Protein AF-A0A7S1H978-F1 (afdb_monomer_lite)

Structure (mmCIF, N/CA/C/O backbone):
data_AF-A0A7S1H978-F1
#
_entry.id   AF-A0A7S1H978-F1
#
loop_
_atom_site.group_PDB
_atom_site.id
_atom_site.type_symbol
_atom_site.label_atom_id
_atom_site.label_alt_id
_atom_site.label_comp_id
_atom_site.l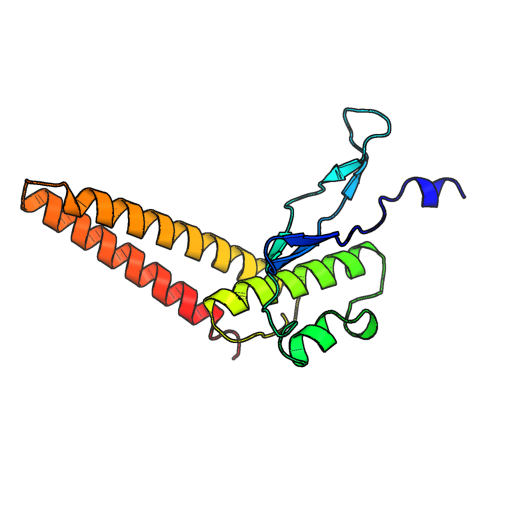abel_asym_id
_atom_site.label_entity_id
_atom_site.label_seq_id
_atom_site.pdbx_PDB_ins_code
_atom_site.Cartn_x
_atom_site.Cartn_y
_atom_site.Cartn_z
_atom_site.occupancy
_atom_site.B_iso_or_equiv
_atom_site.auth_seq_id
_atom_site.auth_comp_id
_atom_site.auth_asym_id
_atom_site.auth_atom_id
_atom_site.pdbx_PDB_model_num
ATOM 1 N N . GLU A 1 1 ? 31.132 -15.292 -18.234 1.00 46.25 1 GLU A N 1
ATOM 2 C CA . GLU A 1 1 ? 29.954 -16.069 -17.778 1.00 46.25 1 GLU A CA 1
ATOM 3 C C . GLU A 1 1 ? 29.685 -15.998 -16.267 1.00 46.25 1 GLU A C 1
ATOM 5 O O . GLU A 1 1 ? 28.532 -15.862 -15.883 1.00 46.25 1 GLU A O 1
ATOM 10 N N . LEU A 1 2 ? 30.707 -16.006 -15.396 1.00 44.97 2 LEU A N 1
ATOM 11 C CA . LEU A 1 2 ? 30.536 -15.955 -13.927 1.00 44.97 2 LEU A CA 1
ATOM 12 C C . LEU A 1 2 ? 29.792 -14.716 -13.383 1.00 44.97 2 LEU A C 1
ATOM 14 O O . LEU A 1 2 ? 29.067 -14.836 -12.400 1.00 44.97 2 LEU A O 1
ATOM 18 N N . LEU A 1 3 ? 29.911 -13.550 -14.031 1.00 42.00 3 LEU A N 1
ATOM 19 C CA . LEU A 1 3 ? 29.257 -12.314 -13.574 1.00 42.00 3 LEU A CA 1
ATOM 20 C C . LEU A 1 3 ? 27.720 -12.387 -13.623 1.00 42.00 3 LEU A C 1
ATOM 22 O O . LEU A 1 3 ? 27.065 -11.810 -12.765 1.00 42.00 3 LEU A O 1
ATOM 26 N N . HIS A 1 4 ? 27.133 -13.137 -14.564 1.00 41.12 4 HIS A N 1
ATOM 27 C CA . HIS A 1 4 ? 25.672 -13.232 -14.706 1.00 41.12 4 HIS A CA 1
ATOM 28 C C . HIS A 1 4 ? 25.047 -14.199 -13.688 1.00 41.12 4 HIS A C 1
ATOM 30 O O . HIS A 1 4 ? 23.909 -14.007 -13.271 1.00 41.12 4 HIS A O 1
ATOM 36 N N . ARG A 1 5 ? 25.80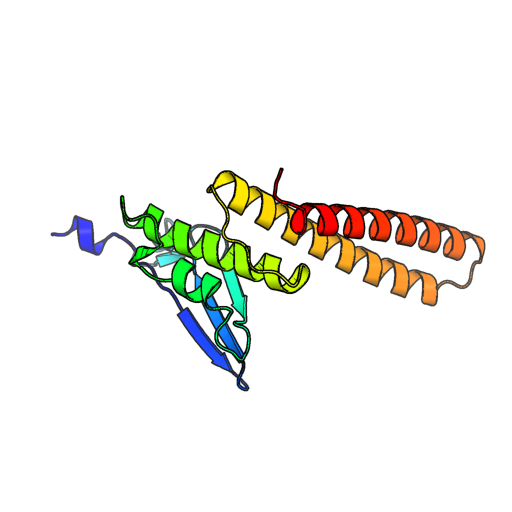3 -15.204 -13.220 1.00 50.06 5 ARG A N 1
ATOM 37 C CA . ARG A 1 5 ? 25.354 -16.165 -12.194 1.00 50.06 5 ARG A CA 1
ATOM 38 C C . ARG A 1 5 ? 25.296 -15.548 -10.786 1.00 50.06 5 ARG A C 1
ATOM 40 O O . ARG A 1 5 ? 24.681 -16.121 -9.892 1.00 50.06 5 ARG A O 1
ATOM 47 N N . ALA A 1 6 ? 25.943 -14.396 -10.597 1.00 54.19 6 ALA A N 1
ATOM 48 C CA . ALA A 1 6 ? 26.005 -13.670 -9.332 1.00 54.19 6 ALA A CA 1
ATOM 49 C C . ALA A 1 6 ? 24.879 -12.637 -9.153 1.00 54.19 6 ALA A C 1
ATOM 51 O O . ALA A 1 6 ? 24.692 -12.163 -8.033 1.00 54.19 6 ALA A O 1
ATOM 52 N N . VAL A 1 7 ? 24.133 -12.298 -10.215 1.00 57.28 7 VAL A N 1
ATOM 53 C CA . VAL A 1 7 ? 23.037 -11.321 -10.152 1.00 57.28 7 VAL A CA 1
ATOM 54 C C . VAL A 1 7 ? 21.756 -12.027 -9.696 1.00 57.28 7 VAL A C 1
ATOM 56 O O . VAL A 1 7 ? 21.281 -12.942 -10.380 1.00 57.28 7 VAL A O 1
ATOM 59 N N . PRO A 1 8 ? 21.180 -11.647 -8.542 1.00 63.19 8 PRO A N 1
ATOM 60 C CA . PRO A 1 8 ? 19.894 -12.171 -8.106 1.00 63.19 8 PRO A CA 1
ATOM 61 C C . PRO A 1 8 ? 18.831 -11.902 -9.167 1.00 63.19 8 PRO A C 1
ATOM 63 O O . PRO A 1 8 ? 18.694 -10.785 -9.665 1.00 63.19 8 PRO A O 1
ATOM 66 N N . HIS A 1 9 ? 18.116 -12.949 -9.561 1.00 64.69 9 HIS A N 1
ATOM 67 C CA . HIS A 1 9 ? 17.098 -12.833 -10.596 1.00 64.69 9 HIS A CA 1
ATOM 68 C C . HIS A 1 9 ? 15.865 -12.141 -9.998 1.00 64.69 9 HIS A C 1
ATOM 70 O O . HIS A 1 9 ? 15.542 -12.408 -8.839 1.00 64.69 9 HIS A O 1
ATOM 76 N N . PRO A 1 10 ? 15.154 -11.285 -10.753 1.00 65.44 10 PRO A N 1
ATOM 77 C CA . PRO A 1 10 ? 13.869 -10.767 -10.324 1.00 65.44 10 PRO A CA 1
ATOM 78 C C . PRO A 1 10 ? 12.940 -11.923 -10.002 1.00 65.44 10 PRO A C 1
ATOM 80 O O . PRO A 1 10 ? 12.719 -12.788 -10.851 1.00 65.44 10 PRO A O 1
ATOM 83 N N . VAL A 1 11 ? 12.366 -11.918 -8.806 1.00 71.38 11 VAL A N 1
ATOM 84 C CA . VAL A 1 11 ? 11.301 -12.851 -8.459 1.00 71.38 11 VAL A CA 1
ATOM 85 C C . VAL A 1 11 ? 10.031 -12.039 -8.277 1.00 71.38 11 VAL A C 1
ATOM 87 O O . VAL A 1 11 ? 9.892 -11.282 -7.319 1.00 71.38 11 VAL A O 1
ATOM 90 N N . LEU A 1 12 ? 9.113 -12.198 -9.228 1.00 77.94 12 LEU A N 1
ATOM 91 C CA . LEU A 1 12 ? 7.703 -11.911 -9.010 1.00 77.94 12 LEU A CA 1
ATOM 92 C C . LEU A 1 12 ? 7.067 -13.189 -8.484 1.00 77.94 12 LEU A C 1
ATOM 94 O O . LEU A 1 12 ? 7.046 -14.207 -9.177 1.00 77.94 12 LEU A O 1
ATOM 98 N N . LEU A 1 13 ? 6.565 -13.136 -7.258 1.00 83.56 13 LEU A N 1
ATOM 99 C CA . LEU A 1 13 ? 5.836 -14.242 -6.662 1.00 83.56 13 LEU A CA 1
ATOM 100 C C . LEU A 1 13 ? 4.341 -13.961 -6.775 1.00 83.56 13 LEU A C 1
ATOM 102 O O . LEU A 1 13 ? 3.867 -12.937 -6.292 1.00 83.56 13 LEU A O 1
ATOM 106 N N . ALA A 1 14 ? 3.606 -14.882 -7.391 1.00 84.81 14 ALA A N 1
ATOM 107 C CA . ALA A 1 14 ? 2.153 -14.886 -7.374 1.00 84.81 14 ALA A CA 1
ATOM 108 C C . ALA A 1 14 ? 1.669 -15.991 -6.434 1.00 84.81 14 ALA A C 1
ATOM 110 O O . ALA A 1 14 ? 2.039 -17.153 -6.604 1.00 84.81 14 ALA A O 1
ATOM 111 N N . THR A 1 15 ? 0.849 -15.639 -5.450 1.00 86.12 15 THR A N 1
ATOM 112 C CA . THR A 1 15 ? 0.245 -16.594 -4.515 1.00 86.12 15 THR A CA 1
ATOM 113 C C . THR A 1 15 ? -1.268 -16.553 -4.634 1.00 86.12 15 THR A C 1
ATOM 115 O O . THR A 1 15 ? -1.853 -15.481 -4.732 1.00 86.12 15 THR A O 1
ATOM 118 N N . ALA A 1 16 ? -1.911 -17.719 -4.630 1.00 86.25 16 ALA A N 1
ATOM 119 C CA . ALA A 1 16 ? -3.364 -17.837 -4.621 1.00 86.25 16 ALA A CA 1
ATOM 120 C C . ALA A 1 16 ? -3.790 -18.607 -3.368 1.00 86.25 16 ALA A C 1
ATOM 122 O O . ALA A 1 16 ? -3.468 -19.786 -3.230 1.00 86.25 16 ALA A O 1
ATOM 123 N N . VAL A 1 17 ? -4.484 -17.931 -2.453 1.00 85.38 17 VAL A N 1
ATOM 124 C CA . VAL A 1 17 ? -5.000 -18.507 -1.200 1.00 85.38 17 VAL A CA 1
ATOM 125 C C . VAL A 1 17 ? -6.449 -18.068 -1.049 1.00 85.38 17 VAL A C 1
ATOM 127 O O . VAL A 1 17 ? -6.738 -16.887 -1.205 1.00 85.38 17 VAL A O 1
ATOM 130 N N . ASP A 1 18 ? -7.364 -19.007 -0.801 1.00 84.69 18 ASP A N 1
ATOM 131 C CA . ASP A 1 18 ? -8.796 -18.728 -0.605 1.00 84.69 18 ASP A CA 1
ATOM 132 C C . ASP A 1 18 ? -9.399 -17.808 -1.687 1.00 84.69 18 ASP A C 1
ATOM 134 O O . ASP A 1 18 ? -10.100 -16.843 -1.397 1.00 84.69 18 ASP A O 1
ATOM 138 N N . GLN A 1 19 ? -9.084 -18.092 -2.959 1.00 81.25 19 GLN A N 1
ATOM 139 C CA . GLN A 1 19 ? -9.496 -17.311 -4.144 1.00 81.25 19 GLN A CA 1
ATOM 140 C C . GLN A 1 19 ? -8.941 -15.875 -4.206 1.00 81.25 19 GLN A C 1
ATOM 142 O O . GLN A 1 19 ? -9.273 -15.119 -5.116 1.00 81.25 19 GLN A O 1
ATOM 147 N N . THR A 1 20 ? -8.044 -15.510 -3.291 1.00 83.56 20 THR A N 1
ATOM 148 C CA . THR A 1 20 ? -7.319 -14.242 -3.310 1.00 83.56 20 THR A CA 1
ATOM 149 C C . THR A 1 20 ? -5.966 -14.448 -3.975 1.00 83.56 20 THR A C 1
ATOM 151 O O . THR A 1 20 ? -5.112 -15.175 -3.467 1.00 83.56 20 THR A O 1
ATOM 154 N N . LEU A 1 21 ? -5.765 -13.798 -5.118 1.00 88.12 21 LEU A N 1
ATOM 155 C CA . LEU A 1 21 ? -4.470 -13.733 -5.786 1.00 88.12 21 LEU A CA 1
ATOM 156 C C . LEU A 1 21 ? -3.677 -12.560 -5.205 1.00 88.12 21 LEU A C 1
ATOM 158 O O . LEU A 1 21 ? -4.209 -11.463 -5.105 1.00 88.12 21 LEU A O 1
ATOM 162 N N . SER A 1 22 ? -2.416 -12.756 -4.842 1.00 88.25 22 SER A N 1
ATOM 163 C CA . SER A 1 22 ? -1.513 -11.689 -4.399 1.00 88.25 22 SER A CA 1
ATOM 164 C C . SER A 1 22 ? -0.229 -11.717 -5.209 1.00 88.25 22 SER A C 1
ATOM 166 O O . SER A 1 22 ? 0.251 -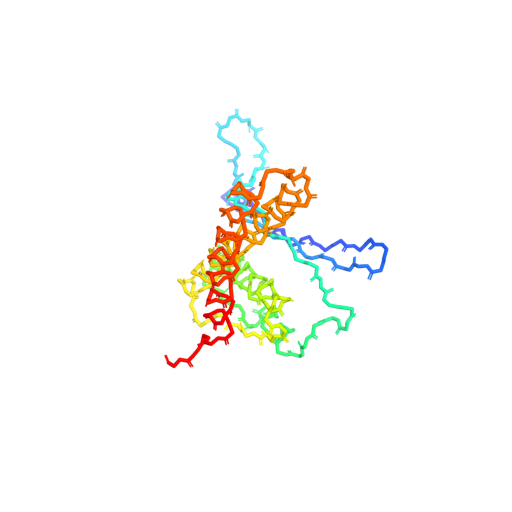12.786 -5.587 1.00 88.25 22 SER A O 1
ATOM 168 N N . LEU A 1 23 ? 0.324 -10.537 -5.477 1.00 89.50 23 LEU A N 1
ATOM 169 C CA . LEU A 1 23 ? 1.632 -10.380 -6.100 1.00 89.50 23 LEU A CA 1
ATOM 170 C C . LEU A 1 23 ? 2.612 -9.804 -5.094 1.00 89.50 23 LEU A C 1
ATOM 172 O O . LEU A 1 23 ? 2.318 -8.801 -4.443 1.00 89.50 23 LEU A O 1
ATOM 176 N N . SER A 1 24 ? 3.791 -10.408 -5.017 1.00 86.88 24 SER A N 1
ATOM 177 C CA . SER A 1 24 ? 4.897 -9.915 -4.212 1.00 86.88 24 SER A CA 1
ATOM 178 C C . SER A 1 24 ? 6.145 -9.709 -5.061 1.00 86.88 24 SER A C 1
ATOM 180 O O . SER A 1 24 ? 6.458 -10.509 -5.946 1.00 86.88 24 SER A O 1
ATOM 182 N N . VAL A 1 25 ? 6.861 -8.625 -4.778 1.00 87.62 25 VAL A N 1
ATOM 183 C CA . VAL A 1 25 ? 8.081 -8.223 -5.475 1.00 87.62 25 VAL A CA 1
ATOM 184 C C . VAL A 1 25 ? 9.052 -7.579 -4.491 1.00 87.62 25 VAL A C 1
ATOM 186 O O . VAL A 1 25 ? 8.654 -6.856 -3.575 1.00 87.62 25 VAL A O 1
ATOM 189 N N . ALA A 1 26 ? 10.338 -7.831 -4.689 1.00 84.81 26 ALA A N 1
ATOM 190 C CA . ALA A 1 26 ? 11.408 -7.158 -3.974 1.00 84.81 26 ALA A CA 1
ATOM 191 C C . ALA A 1 26 ? 12.673 -7.155 -4.829 1.00 84.81 26 ALA A C 1
ATOM 193 O O . ALA A 1 26 ? 12.863 -8.034 -5.676 1.00 84.81 26 ALA A O 1
ATOM 194 N N . HIS A 1 27 ? 13.568 -6.208 -4.556 1.00 83.88 27 HIS A N 1
ATOM 195 C CA . HIS A 1 27 ? 14.955 -6.368 -4.970 1.00 83.88 27 HIS A CA 1
ATOM 196 C C . HIS A 1 27 ? 15.622 -7.433 -4.104 1.00 83.88 27 HIS A C 1
ATOM 198 O O . HIS A 1 27 ? 15.286 -7.616 -2.932 1.00 83.88 27 HIS A O 1
ATOM 204 N N . LEU A 1 28 ? 16.566 -8.149 -4.701 1.00 81.31 28 LEU A N 1
ATOM 205 C CA . LEU A 1 28 ? 17.331 -9.201 -4.052 1.00 81.31 28 LEU A CA 1
ATOM 206 C C . LEU A 1 28 ? 18.821 -8.880 -4.172 1.00 81.31 28 LEU A C 1
ATOM 208 O O . LEU A 1 28 ? 19.280 -8.437 -5.224 1.00 81.31 28 LEU A O 1
ATOM 212 N N . ARG A 1 29 ? 19.587 -9.159 -3.117 1.00 78.38 29 ARG A N 1
ATOM 213 C CA . ARG A 1 29 ? 21.051 -9.021 -3.085 1.00 78.38 29 ARG A CA 1
ATOM 214 C C . ARG A 1 29 ? 21.703 -10.265 -2.494 1.00 78.38 29 ARG A C 1
ATOM 216 O O . ARG A 1 29 ? 21.081 -11.005 -1.736 1.00 78.38 29 ARG A O 1
ATOM 223 N N . LYS A 1 30 ? 22.979 -10.490 -2.799 1.00 80.94 30 LYS A N 1
ATOM 224 C CA . LYS A 1 30 ? 23.774 -11.491 -2.075 1.00 80.94 30 LYS A CA 1
ATOM 225 C C . LYS A 1 30 ? 23.948 -11.057 -0.618 1.00 80.94 30 LYS A C 1
ATOM 227 O O . LYS A 1 30 ? 24.169 -9.876 -0.342 1.00 80.94 30 LYS A O 1
ATOM 232 N N . SER A 1 31 ? 23.828 -12.006 0.305 1.00 78.31 31 SER A N 1
ATOM 233 C CA . SER A 1 31 ? 24.095 -11.759 1.721 1.00 78.31 31 SER A CA 1
ATOM 234 C C . SER A 1 31 ? 25.561 -11.369 1.912 1.00 78.31 31 SER A C 1
ATOM 236 O O . SER A 1 31 ? 26.455 -11.944 1.295 1.00 78.31 31 SER A O 1
ATOM 238 N N . GLN A 1 32 ? 25.802 -10.372 2.764 1.00 77.06 32 GLN A N 1
ATOM 239 C CA . GLN A 1 32 ? 27.155 -9.959 3.159 1.00 77.06 32 GLN A CA 1
ATOM 240 C C . GLN A 1 32 ? 27.687 -10.775 4.346 1.00 77.06 32 GLN A C 1
ATOM 242 O O . GLN A 1 32 ? 28.862 -10.668 4.679 1.00 77.06 32 GLN A O 1
ATOM 247 N N . ILE A 1 33 ? 26.815 -11.550 4.999 1.00 77.31 33 ILE A N 1
ATOM 248 C CA . ILE A 1 33 ? 27.106 -12.275 6.242 1.00 77.31 33 ILE A CA 1
ATOM 249 C C . ILE A 1 33 ? 27.196 -13.779 5.975 1.00 77.31 33 ILE A C 1
ATOM 251 O O . ILE A 1 33 ? 28.076 -14.452 6.499 1.00 77.31 33 ILE A O 1
ATOM 255 N N . GLU A 1 34 ? 26.307 -14.306 5.135 1.00 76.31 34 GLU A N 1
ATOM 256 C CA . GLU A 1 34 ? 26.186 -15.741 4.887 1.00 76.31 34 GLU A CA 1
ATOM 257 C C . GLU A 1 34 ? 26.510 -16.039 3.425 1.00 76.31 34 GLU A C 1
ATOM 259 O O . GLU A 1 34 ? 25.810 -15.592 2.514 1.00 76.31 34 GLU A O 1
ATOM 264 N N . ALA A 1 35 ? 27.593 -16.786 3.196 1.00 75.00 35 ALA A N 1
ATOM 265 C CA . ALA A 1 35 ? 28.007 -17.169 1.853 1.00 75.00 35 ALA A CA 1
ATOM 266 C C . ALA A 1 35 ? 26.863 -17.883 1.110 1.00 75.00 35 ALA A C 1
ATOM 268 O O . ALA A 1 35 ? 26.098 -18.650 1.692 1.00 75.00 35 ALA A O 1
ATOM 269 N N . ASP A 1 36 ? 26.739 -17.586 -0.183 1.00 74.69 36 ASP A N 1
ATOM 270 C CA . ASP A 1 36 ? 25.759 -18.156 -1.115 1.00 74.69 36 ASP A CA 1
ATOM 271 C C . ASP A 1 36 ? 24.274 -17.861 -0.865 1.00 74.69 36 ASP A C 1
ATOM 273 O O . ASP A 1 36 ? 23.444 -18.191 -1.717 1.00 74.69 36 ASP A O 1
ATOM 277 N N . GLN A 1 37 ? 23.923 -17.126 0.190 1.00 77.56 37 GLN A N 1
ATOM 278 C CA . GLN A 1 37 ? 22.538 -16.727 0.421 1.00 77.56 37 GLN A CA 1
ATOM 279 C C . GLN A 1 37 ? 22.133 -15.476 -0.362 1.00 77.56 37 GLN A C 1
ATOM 281 O O . GLN A 1 37 ? 22.926 -14.564 -0.609 1.00 77.56 37 GLN A O 1
ATOM 286 N N . THR A 1 38 ? 20.860 -15.438 -0.749 1.00 78.12 38 THR A N 1
ATOM 287 C CA . THR A 1 38 ? 20.219 -14.273 -1.362 1.00 78.12 38 THR A CA 1
ATOM 288 C C . THR A 1 38 ? 19.201 -13.725 -0.375 1.00 78.12 38 THR A C 1
ATOM 290 O O . THR A 1 38 ? 18.351 -14.465 0.108 1.00 78.12 38 THR A O 1
ATOM 293 N N . VAL A 1 39 ? 19.305 -12.438 -0.071 1.00 80.75 39 VAL A N 1
ATOM 294 C CA . VAL A 1 39 ? 18.453 -11.735 0.890 1.00 80.75 39 VAL A CA 1
ATOM 295 C C . VAL A 1 39 ? 17.691 -10.615 0.194 1.00 80.75 39 VAL A C 1
ATOM 297 O O . VAL A 1 39 ? 18.079 -10.170 -0.888 1.00 80.75 39 VAL A O 1
ATOM 300 N N . LEU A 1 40 ? 16.617 -10.143 0.827 1.00 81.06 40 LEU A N 1
ATOM 301 C CA . LEU A 1 40 ? 15.900 -8.954 0.373 1.00 81.06 40 LEU A CA 1
ATOM 302 C C . LEU A 1 40 ? 16.826 -7.729 0.409 1.00 81.06 40 LEU A C 1
ATOM 304 O O . LEU A 1 40 ? 17.592 -7.527 1.358 1.00 81.06 40 LEU A O 1
ATOM 308 N N . ASP A 1 41 ? 16.734 -6.906 -0.626 1.00 80.44 41 ASP A N 1
ATOM 309 C CA . ASP A 1 41 ? 17.390 -5.608 -0.724 1.00 80.44 41 ASP A CA 1
ATOM 310 C C . ASP A 1 41 ? 16.338 -4.499 -0.613 1.00 80.44 41 ASP A C 1
ATOM 312 O O . ASP A 1 41 ? 15.857 -3.949 -1.600 1.00 80.44 41 ASP A O 1
ATOM 316 N N . GLY A 1 42 ? 15.905 -4.239 0.621 1.00 78.31 42 GLY A N 1
ATOM 317 C CA . GLY A 1 42 ? 14.819 -3.308 0.922 1.00 78.31 42 GLY A CA 1
ATOM 318 C C . GLY A 1 42 ? 13.489 -4.001 1.247 1.00 78.31 42 GLY A C 1
ATOM 319 O O . GLY A 1 42 ? 13.468 -5.190 1.579 1.00 78.31 42 GLY A O 1
ATOM 320 N N . PRO A 1 43 ? 12.372 -3.249 1.238 1.00 76.50 43 PRO A N 1
ATOM 321 C CA . PRO A 1 43 ? 11.075 -3.768 1.655 1.00 76.50 43 PRO A CA 1
ATOM 322 C C . PRO A 1 43 ? 10.484 -4.741 0.626 1.00 76.50 43 PRO A C 1
ATOM 324 O O . PRO A 1 43 ? 10.549 -4.503 -0.580 1.00 76.50 43 PRO A O 1
ATOM 327 N N . LEU A 1 44 ? 9.840 -5.803 1.120 1.00 81.44 44 LEU A N 1
ATOM 328 C CA . LEU A 1 44 ? 8.959 -6.645 0.313 1.00 81.44 44 LEU A CA 1
ATOM 329 C C . LEU A 1 44 ? 7.655 -5.891 0.061 1.00 81.44 44 LEU A C 1
ATOM 331 O O . LEU A 1 44 ? 6.924 -5.583 1.004 1.00 81.44 44 LEU A O 1
ATOM 335 N N . LEU A 1 45 ? 7.345 -5.631 -1.204 1.00 85.12 45 LEU A N 1
ATOM 336 C CA . LEU A 1 45 ? 6.041 -5.115 -1.589 1.00 85.12 45 LEU A CA 1
ATOM 337 C C . LEU A 1 45 ? 5.134 -6.299 -1.908 1.00 85.12 45 LEU A C 1
ATOM 339 O O . LEU A 1 45 ? 5.475 -7.120 -2.755 1.00 85.12 45 LEU A O 1
ATOM 343 N N . SER A 1 46 ? 3.988 -6.386 -1.237 1.00 88.50 46 SER A N 1
ATOM 344 C CA . SER A 1 46 ? 2.981 -7.417 -1.481 1.00 88.50 46 SER A CA 1
ATOM 345 C C . SER A 1 46 ? 1.606 -6.779 -1.563 1.00 88.50 46 SER A C 1
ATOM 347 O O . SER A 1 46 ? 1.236 -6.007 -0.680 1.00 88.50 46 SER A O 1
ATOM 349 N N . VAL A 1 47 ? 0.868 -7.076 -2.629 1.00 89.62 47 VAL A N 1
ATOM 350 C CA . VAL A 1 47 ? -0.423 -6.450 -2.922 1.00 89.62 47 VAL A CA 1
ATOM 351 C C . VAL A 1 47 ? -1.400 -7.519 -3.396 1.00 89.62 47 VAL A C 1
ATOM 353 O O . VAL A 1 47 ? -1.105 -8.275 -4.325 1.00 89.62 47 VAL A O 1
ATOM 356 N N . ALA A 1 48 ? -2.574 -7.572 -2.768 1.00 89.19 48 ALA A N 1
ATOM 357 C CA . ALA A 1 48 ? -3.672 -8.412 -3.231 1.00 89.19 48 ALA A CA 1
ATOM 358 C C . ALA A 1 48 ? -4.196 -7.888 -4.575 1.00 89.19 48 ALA A C 1
ATOM 360 O O . ALA A 1 48 ? -4.419 -6.690 -4.748 1.00 89.19 48 ALA A O 1
ATOM 361 N N . LEU A 1 49 ? -4.394 -8.771 -5.543 1.00 86.06 49 LEU A N 1
ATOM 362 C CA . LEU A 1 49 ? -5.010 -8.422 -6.809 1.00 86.06 49 LEU A CA 1
ATOM 363 C C . LEU A 1 49 ? -6.538 -8.395 -6.664 1.00 86.06 49 LEU A C 1
ATOM 365 O O . LEU A 1 49 ? -7.108 -9.278 -6.020 1.00 86.06 49 LEU A O 1
ATOM 369 N N . PRO A 1 50 ? -7.224 -7.420 -7.288 1.00 79.75 50 PRO A N 1
ATOM 370 C CA . PRO A 1 50 ? -8.680 -7.438 -7.381 1.00 79.75 50 PRO A CA 1
ATOM 371 C C . PRO A 1 50 ? -9.159 -8.721 -8.074 1.00 79.75 50 PRO A C 1
ATOM 373 O O . PRO A 1 50 ? -8.514 -9.169 -9.026 1.00 79.75 50 PRO A O 1
ATOM 376 N N . ALA A 1 51 ? -10.305 -9.264 -7.648 1.00 72.25 51 ALA A N 1
ATOM 377 C CA . ALA A 1 51 ? -10.869 -10.514 -8.176 1.00 72.25 51 ALA A CA 1
ATOM 378 C C . ALA A 1 51 ? -10.986 -10.521 -9.716 1.00 72.25 51 ALA A C 1
ATOM 380 O O . ALA A 1 51 ? -10.664 -11.517 -10.359 1.00 72.25 51 ALA A O 1
ATOM 381 N N . ASP A 1 52 ? -11.298 -9.371 -10.322 1.00 67.00 52 ASP A N 1
ATOM 382 C CA . ASP A 1 52 ? -11.411 -9.210 -11.779 1.00 67.00 52 ASP A CA 1
ATOM 383 C C . ASP A 1 52 ? -10.060 -8.972 -12.489 1.00 67.00 52 ASP A C 1
ATOM 385 O O . ASP A 1 52 ? -9.988 -8.349 -13.549 1.00 67.00 52 ASP A O 1
ATOM 389 N N . SER A 1 53 ? -8.952 -9.454 -11.906 1.00 57.94 53 SER A N 1
ATOM 390 C CA . SER A 1 53 ? -7.579 -9.336 -12.444 1.00 57.94 53 SER A CA 1
ATOM 391 C C . SER A 1 53 ? -7.111 -7.889 -12.708 1.00 57.94 53 SER A C 1
ATOM 393 O O . SER A 1 53 ? -6.197 -7.640 -13.502 1.00 57.94 53 SER A O 1
ATOM 395 N N . GLY A 1 54 ? -7.732 -6.924 -12.022 1.00 62.72 54 GLY A N 1
ATOM 396 C CA . GLY A 1 54 ? -7.483 -5.488 -12.152 1.00 62.72 54 GLY A CA 1
ATOM 397 C C . GLY A 1 54 ? -8.071 -4.854 -13.421 1.00 62.72 54 GLY A C 1
ATOM 398 O O . GLY A 1 54 ? -8.380 -5.518 -14.404 1.00 62.72 54 GLY A O 1
ATOM 399 N N . ASN A 1 55 ? -8.226 -3.528 -13.414 1.00 76.25 55 ASN A N 1
ATOM 400 C CA . ASN A 1 55 ? -8.674 -2.762 -14.585 1.00 76.25 55 ASN A CA 1
ATOM 401 C C . ASN A 1 55 ? -7.685 -2.953 -15.766 1.00 76.25 55 ASN A C 1
ATOM 403 O O . ASN A 1 55 ? -6.489 -3.143 -15.549 1.00 76.25 55 ASN A O 1
ATOM 407 N N . ALA A 1 56 ? -8.142 -2.882 -17.022 1.00 87.12 56 ALA A N 1
ATOM 408 C CA . ALA A 1 56 ? -7.301 -2.993 -18.223 1.00 87.12 56 ALA A CA 1
ATOM 409 C C . ALA A 1 56 ? -6.064 -2.073 -18.188 1.00 87.12 56 ALA A C 1
ATOM 411 O O . ALA A 1 56 ? -4.991 -2.466 -18.645 1.00 87.12 56 ALA A O 1
ATOM 412 N N . ILE A 1 57 ? -6.195 -0.894 -17.570 1.00 89.81 57 ILE A N 1
ATOM 413 C CA . ILE A 1 57 ? -5.096 0.057 -17.343 1.00 89.81 57 ILE A CA 1
ATOM 414 C C . ILE A 1 57 ? -3.982 -0.568 -16.485 1.00 89.81 57 ILE A C 1
ATOM 416 O O . ILE A 1 57 ? -2.805 -0.426 -16.808 1.00 89.81 57 ILE A O 1
ATOM 420 N N . PHE A 1 58 ? -4.337 -1.297 -15.422 1.00 90.81 58 PHE A N 1
ATOM 421 C CA . PHE A 1 58 ? -3.371 -2.000 -14.576 1.00 90.81 58 PHE A CA 1
ATOM 422 C C . PHE A 1 58 ? -2.655 -3.109 -15.346 1.00 90.81 58 PHE A C 1
ATOM 424 O O . PHE A 1 58 ? -1.433 -3.188 -15.290 1.00 90.81 58 PHE A O 1
ATOM 431 N N . ARG A 1 59 ? -3.381 -3.924 -16.121 1.00 89.19 59 ARG A N 1
ATOM 432 C CA . ARG A 1 59 ? -2.756 -4.989 -16.925 1.00 89.19 59 ARG A CA 1
ATOM 433 C C . ARG A 1 59 ? -1.791 -4.436 -17.972 1.00 89.19 59 ARG A C 1
ATOM 435 O O . ARG A 1 59 ? -0.714 -4.997 -18.164 1.00 89.19 59 ARG A O 1
ATOM 442 N N . ALA A 1 60 ? -2.152 -3.329 -18.620 1.00 91.75 60 ALA A N 1
ATOM 443 C CA . ALA A 1 60 ? -1.272 -2.642 -19.559 1.00 91.75 60 ALA A CA 1
ATOM 444 C C . ALA A 1 60 ? -0.008 -2.116 -18.862 1.00 91.75 60 ALA A C 1
ATOM 446 O O . ALA A 1 60 ? 1.094 -2.347 -19.360 1.00 91.75 60 ALA A O 1
ATOM 447 N N . ALA A 1 61 ? -0.158 -1.492 -17.687 1.00 92.44 61 ALA A N 1
ATOM 448 C CA . ALA A 1 61 ? 0.967 -1.021 -16.884 1.00 92.44 61 ALA A CA 1
ATOM 449 C C . ALA A 1 61 ? 1.867 -2.178 -16.422 1.00 92.44 61 ALA A C 1
ATOM 451 O O . ALA A 1 61 ? 3.077 -2.084 -16.549 1.00 92.44 61 ALA A O 1
ATOM 452 N N . LEU A 1 62 ? 1.299 -3.297 -15.961 1.00 90.69 62 LEU A N 1
ATOM 453 C CA . LEU A 1 62 ? 2.047 -4.469 -15.489 1.00 90.69 62 LEU A CA 1
ATOM 454 C C . LEU A 1 62 ? 2.812 -5.188 -16.614 1.00 90.69 62 LEU A C 1
ATOM 456 O O . LEU A 1 62 ? 3.832 -5.831 -16.355 1.00 90.69 62 LEU A O 1
ATOM 460 N N . SER A 1 63 ? 2.328 -5.098 -17.856 1.00 91.50 63 SER A N 1
ATOM 461 C CA . SER A 1 63 ? 2.941 -5.766 -19.005 1.00 91.50 63 SER A CA 1
ATOM 462 C C . SER A 1 63 ? 4.416 -5.391 -19.161 1.00 91.50 63 SER A C 1
ATOM 464 O O . SER A 1 63 ? 4.798 -4.241 -18.965 1.00 91.50 63 SER A O 1
ATOM 466 N N . LEU A 1 64 ? 5.250 -6.342 -19.596 1.00 90.19 64 LEU A N 1
ATOM 467 C CA . LEU A 1 64 ? 6.676 -6.089 -19.837 1.00 90.19 64 LEU A CA 1
ATOM 468 C C . LEU A 1 64 ? 6.909 -4.913 -20.807 1.00 90.19 64 LEU A C 1
ATOM 470 O O . LEU A 1 64 ? 7.887 -4.182 -20.675 1.00 90.19 64 LEU A O 1
ATOM 474 N N . ALA A 1 65 ? 6.002 -4.709 -21.768 1.00 91.00 65 ALA A N 1
ATOM 475 C CA . ALA A 1 65 ? 6.066 -3.596 -22.711 1.00 91.00 65 ALA A CA 1
ATOM 476 C C . ALA A 1 65 ? 5.892 -2.224 -22.034 1.00 91.00 65 ALA A C 1
ATOM 478 O O . ALA A 1 65 ? 6.509 -1.258 -22.484 1.00 91.00 65 ALA A O 1
ATOM 479 N N . GLY A 1 66 ? 5.097 -2.162 -20.960 1.00 89.06 66 GLY A N 1
ATOM 480 C CA . GLY A 1 66 ? 4.835 -0.960 -20.166 1.00 89.06 66 GLY A CA 1
ATOM 481 C C . GLY A 1 66 ? 5.910 -0.626 -19.130 1.00 89.06 66 GLY A C 1
ATOM 482 O O . GLY A 1 66 ? 5.814 0.414 -18.486 1.00 89.06 66 GLY A O 1
ATOM 483 N N . GLN A 1 67 ? 6.931 -1.474 -18.968 1.00 92.19 67 GLN A N 1
ATOM 484 C CA . GLN A 1 67 ? 7.972 -1.287 -17.960 1.00 92.19 67 GLN A CA 1
ATOM 485 C C . GLN A 1 67 ? 9.231 -0.596 -18.504 1.00 92.19 67 GLN A C 1
ATOM 487 O O . GLN A 1 67 ? 9.580 -0.780 -19.680 1.00 92.19 67 GLN A O 1
ATOM 492 N N . PRO A 1 68 ? 9.973 0.139 -17.648 1.00 90.44 68 PRO A N 1
ATOM 493 C CA . PRO A 1 68 ? 11.349 0.529 -17.929 1.00 90.44 68 PRO A CA 1
ATOM 494 C C . PRO A 1 68 ? 12.215 -0.713 -18.171 1.00 90.44 68 PRO A C 1
ATOM 496 O O . PRO A 1 68 ? 12.141 -1.689 -17.432 1.00 90.44 68 PRO A O 1
ATOM 499 N N . ARG A 1 69 ? 13.033 -0.691 -19.226 1.00 90.31 69 ARG A N 1
ATOM 500 C CA . ARG A 1 69 ? 13.832 -1.850 -19.669 1.00 90.31 69 ARG A CA 1
ATOM 501 C C . ARG A 1 69 ? 15.285 -1.480 -19.989 1.00 90.31 69 ARG A C 1
ATOM 503 O O . ARG A 1 69 ? 15.913 -2.136 -20.812 1.00 90.31 69 ARG A O 1
ATOM 510 N N . SER A 1 70 ? 15.805 -0.413 -19.372 1.00 89.94 70 SER A N 1
ATOM 511 C CA . SER A 1 70 ? 17.217 -0.013 -19.508 1.00 89.94 70 SER A CA 1
ATOM 512 C C . SER A 1 70 ? 18.162 -1.067 -18.939 1.00 89.94 70 SER A C 1
ATOM 514 O O . SER A 1 70 ? 19.230 -1.317 -19.486 1.00 89.94 70 SER A O 1
ATOM 516 N N . ASP A 1 71 ? 17.738 -1.691 -17.845 1.00 87.31 71 ASP A N 1
ATOM 517 C CA . ASP A 1 71 ? 18.455 -2.718 -17.113 1.00 87.31 71 ASP A CA 1
ATOM 518 C C . ASP A 1 71 ? 17.468 -3.489 -16.219 1.00 87.31 71 ASP A C 1
ATOM 520 O O . ASP A 1 71 ? 16.281 -3.159 -16.114 1.00 87.31 71 ASP A O 1
ATOM 524 N N . LEU A 1 72 ? 17.968 -4.545 -15.581 1.00 84.19 72 LEU A N 1
ATOM 525 C CA . LEU A 1 72 ? 17.165 -5.434 -14.750 1.00 84.19 72 LEU A CA 1
ATOM 526 C C . LEU A 1 72 ? 16.614 -4.736 -13.503 1.00 84.19 72 LEU A C 1
ATOM 528 O O . LEU A 1 72 ? 15.475 -4.984 -13.121 1.00 84.19 72 LEU A O 1
ATOM 532 N N . TYR A 1 73 ? 17.397 -3.845 -12.894 1.00 84.88 73 TYR A N 1
ATOM 533 C CA . TYR A 1 73 ? 16.981 -3.099 -11.712 1.00 84.88 73 TYR A CA 1
ATOM 534 C C . TYR A 1 73 ? 15.830 -2.145 -12.052 1.00 84.88 73 TYR A C 1
ATOM 536 O O . TYR A 1 73 ? 14.825 -2.112 -11.343 1.00 84.88 73 TYR A O 1
ATOM 544 N N . ALA A 1 74 ? 15.928 -1.421 -13.169 1.00 88.38 74 ALA A N 1
ATOM 545 C CA . ALA A 1 74 ? 14.877 -0.542 -13.668 1.00 88.38 74 ALA A CA 1
ATOM 546 C C . ALA A 1 74 ? 13.582 -1.306 -13.981 1.00 88.38 74 ALA A C 1
ATOM 548 O O . ALA A 1 74 ? 12.501 -0.806 -13.670 1.00 88.38 74 ALA A O 1
ATOM 549 N N . LEU A 1 75 ? 13.692 -2.525 -14.520 1.00 89.50 75 LEU A N 1
ATOM 550 C CA . LEU A 1 75 ? 12.550 -3.403 -14.770 1.00 89.50 75 LEU A CA 1
ATOM 551 C C . LEU A 1 75 ? 11.844 -3.821 -13.474 1.00 89.50 75 LEU A C 1
ATOM 553 O O . LEU A 1 75 ? 10.632 -3.640 -13.353 1.00 89.50 75 LEU A O 1
ATOM 557 N N . VAL A 1 76 ? 12.588 -4.342 -12.490 1.00 88.69 76 VAL A N 1
ATOM 558 C CA . VAL A 1 76 ? 12.003 -4.727 -11.191 1.00 88.69 76 VAL A CA 1
ATOM 559 C C . VAL A 1 76 ? 11.388 -3.521 -10.502 1.00 88.69 76 VAL A C 1
ATOM 561 O O . VAL A 1 76 ? 10.264 -3.600 -10.008 1.00 88.69 76 VAL A O 1
ATOM 564 N N . GLN A 1 77 ? 12.089 -2.389 -10.516 1.00 89.56 77 GLN A N 1
ATOM 565 C CA . GLN A 1 77 ? 11.594 -1.167 -9.904 1.00 89.56 77 GLN A CA 1
ATOM 566 C C . GLN A 1 77 ? 10.307 -0.675 -10.571 1.00 89.56 77 GLN A C 1
ATOM 568 O O . GLN A 1 77 ? 9.398 -0.251 -9.869 1.00 89.56 77 GLN A O 1
ATOM 573 N N . GLY A 1 78 ? 10.181 -0.781 -11.894 1.00 92.44 78 GLY A N 1
ATOM 574 C CA . GLY A 1 78 ? 8.939 -0.435 -12.582 1.00 92.44 78 GLY A CA 1
ATOM 575 C C . GLY A 1 78 ? 7.752 -1.300 -12.138 1.00 92.44 78 GLY A C 1
ATOM 576 O O . GLY A 1 78 ? 6.656 -0.783 -11.894 1.00 92.44 78 GLY A O 1
ATOM 577 N N . TRP A 1 79 ? 7.960 -2.608 -11.947 1.00 92.62 79 TRP A N 1
ATOM 578 C CA . TRP A 1 79 ? 6.928 -3.481 -11.382 1.00 92.62 79 TRP A CA 1
ATOM 579 C C . TRP A 1 79 ? 6.604 -3.134 -9.928 1.00 92.62 79 TRP A C 1
ATOM 581 O O . TRP A 1 79 ? 5.426 -3.106 -9.570 1.00 92.62 79 TRP A O 1
ATOM 591 N N . MET A 1 80 ? 7.609 -2.812 -9.107 1.00 91.69 80 MET A N 1
ATOM 592 C CA . MET A 1 80 ? 7.395 -2.311 -7.744 1.00 91.69 80 MET A CA 1
ATOM 593 C C . MET A 1 80 ? 6.549 -1.034 -7.746 1.00 91.69 80 MET A C 1
ATOM 595 O O . MET A 1 80 ? 5.555 -0.956 -7.028 1.00 91.69 80 MET A O 1
ATOM 599 N N . ASP A 1 81 ? 6.876 -0.067 -8.601 1.00 93.88 81 ASP A N 1
ATOM 600 C CA . ASP A 1 81 ? 6.155 1.202 -8.714 1.00 93.88 81 ASP A CA 1
ATOM 601 C C . ASP A 1 81 ? 4.708 0.983 -9.206 1.00 93.88 81 ASP A C 1
ATOM 603 O O . ASP A 1 81 ? 3.770 1.633 -8.733 1.00 93.88 81 ASP A O 1
ATOM 607 N N . THR A 1 82 ? 4.504 0.016 -10.108 1.00 93.62 82 THR A N 1
ATOM 608 C CA . THR A 1 82 ? 3.181 -0.385 -10.618 1.00 93.62 82 THR A CA 1
ATOM 609 C C . THR A 1 82 ? 2.325 -1.028 -9.526 1.00 93.62 82 THR A C 1
ATOM 611 O O . THR A 1 82 ? 1.147 -0.695 -9.383 1.00 93.62 82 THR A O 1
ATOM 614 N N . LEU A 1 83 ? 2.904 -1.929 -8.729 1.00 92.31 83 LEU A N 1
ATOM 615 C CA . LEU A 1 83 ? 2.209 -2.555 -7.605 1.00 92.31 83 LEU A CA 1
ATOM 616 C C . LEU A 1 83 ? 1.945 -1.552 -6.477 1.00 92.31 83 LEU A C 1
ATOM 618 O O . LEU A 1 83 ? 0.864 -1.574 -5.899 1.00 92.31 83 LEU A O 1
ATOM 622 N N . ALA A 1 84 ? 2.848 -0.603 -6.223 1.00 92.50 84 ALA A N 1
ATOM 623 C CA . ALA A 1 84 ? 2.618 0.468 -5.255 1.00 92.50 84 ALA A CA 1
ATOM 624 C C . ALA A 1 84 ? 1.443 1.365 -5.682 1.00 92.50 84 ALA A C 1
ATOM 626 O O . ALA A 1 84 ? 0.617 1.754 -4.857 1.00 92.50 84 ALA A O 1
ATOM 627 N N . ALA A 1 85 ? 1.315 1.650 -6.981 1.00 93.50 85 ALA A N 1
ATOM 628 C CA . ALA A 1 85 ? 0.157 2.356 -7.522 1.00 93.50 85 ALA A CA 1
ATOM 629 C C . ALA A 1 85 ? -1.151 1.557 -7.373 1.00 93.50 85 ALA A C 1
ATOM 631 O O . ALA A 1 85 ? -2.203 2.160 -7.151 1.00 93.50 85 ALA A O 1
ATOM 632 N N . LEU A 1 86 ? -1.095 0.223 -7.469 1.00 92.75 86 LEU A N 1
ATOM 633 C CA . LEU A 1 86 ? -2.239 -0.645 -7.184 1.00 92.75 86 LEU A CA 1
ATOM 634 C C . LEU A 1 86 ? -2.604 -0.630 -5.698 1.00 92.75 86 LEU A C 1
ATOM 636 O O . LEU A 1 86 ? -3.784 -0.548 -5.380 1.00 92.75 86 LEU A O 1
ATOM 640 N N . ASP A 1 87 ? -1.620 -0.654 -4.802 1.00 91.75 87 ASP A N 1
ATOM 641 C CA . ASP A 1 87 ? -1.849 -0.589 -3.357 1.00 91.75 87 ASP A CA 1
ATOM 642 C C . ASP A 1 87 ? -2.558 0.718 -2.963 1.00 91.75 87 ASP A C 1
ATOM 644 O O . ASP A 1 87 ? -3.552 0.718 -2.241 1.00 91.75 87 ASP A O 1
ATOM 648 N N . VAL A 1 88 ? -2.129 1.842 -3.552 1.00 93.00 88 VAL A N 1
ATOM 649 C CA . VAL A 1 88 ? -2.834 3.128 -3.419 1.00 93.00 88 VAL A CA 1
ATOM 650 C C . VAL A 1 88 ? -4.259 3.027 -3.967 1.00 93.00 88 VAL A C 1
ATOM 652 O O . VAL A 1 88 ? -5.191 3.502 -3.326 1.00 93.00 88 VAL A O 1
ATOM 655 N N . ALA A 1 89 ? -4.451 2.384 -5.121 1.00 91.75 89 ALA A N 1
ATOM 656 C CA . ALA A 1 89 ? -5.764 2.226 -5.744 1.00 91.75 89 ALA A CA 1
ATOM 657 C C . ALA A 1 89 ? -6.774 1.466 -4.875 1.00 91.75 89 ALA A C 1
ATOM 659 O O . ALA A 1 89 ? -7.972 1.700 -5.010 1.00 91.75 89 ALA A O 1
ATOM 660 N N . GLN A 1 90 ? -6.322 0.579 -3.983 1.00 88.19 90 GLN A N 1
ATOM 661 C CA . GLN A 1 90 ? -7.217 -0.100 -3.041 1.00 88.19 90 GLN A CA 1
ATOM 662 C C . GLN A 1 90 ? -7.802 0.861 -2.000 1.00 88.19 90 GLN A C 1
ATOM 664 O O . GLN A 1 90 ? -8.917 0.655 -1.531 1.00 88.19 90 GLN A O 1
ATOM 669 N N . GLU A 1 91 ? -7.084 1.936 -1.675 1.00 88.44 91 GLU A N 1
ATOM 670 C CA . GLU A 1 91 ? -7.532 2.964 -0.731 1.00 88.44 91 GLU A CA 1
ATOM 671 C C . GLU A 1 91 ? -8.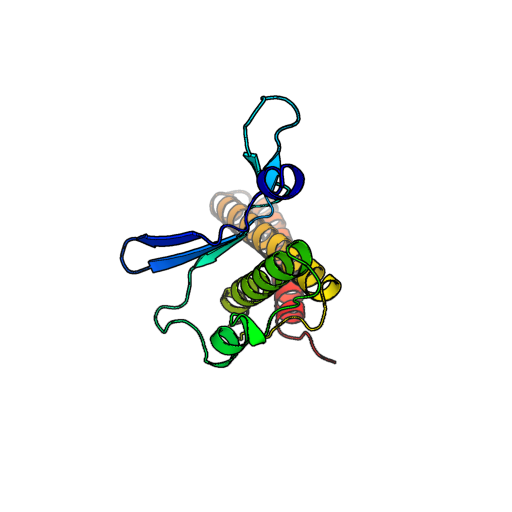340 4.089 -1.389 1.00 88.44 91 GLU A C 1
ATOM 673 O O . GLU A 1 91 ? -9.287 4.633 -0.803 1.00 88.44 91 GLU A O 1
ATOM 678 N N . THR A 1 92 ? -7.946 4.455 -2.609 1.00 89.12 92 THR A N 1
ATOM 679 C CA . THR A 1 92 ? -8.525 5.560 -3.389 1.00 89.12 92 THR A CA 1
ATOM 680 C C . THR A 1 92 ? -9.668 5.111 -4.302 1.00 89.12 92 THR A C 1
ATOM 682 O O . THR A 1 92 ? -10.451 5.919 -4.793 1.00 89.12 92 THR A O 1
ATOM 685 N N . GLY A 1 93 ? -9.766 3.810 -4.576 1.00 88.62 93 GLY A N 1
ATOM 686 C CA . GLY A 1 93 ? -10.720 3.219 -5.514 1.00 88.62 93 GLY A CA 1
ATOM 687 C C . GLY A 1 93 ? -10.358 3.397 -6.993 1.00 88.62 93 GLY A C 1
ATOM 688 O O . GLY A 1 93 ? -11.050 2.855 -7.852 1.00 88.62 93 GLY A O 1
ATOM 689 N N . THR A 1 94 ? -9.288 4.130 -7.328 1.00 88.44 94 THR A N 1
ATOM 690 C CA . THR A 1 94 ? -8.898 4.392 -8.724 1.00 88.44 94 THR A CA 1
ATOM 691 C C . THR A 1 94 ? -7.430 4.075 -8.968 1.00 88.44 94 THR A C 1
ATOM 693 O O . THR A 1 94 ? -6.534 4.686 -8.385 1.00 88.44 94 THR A O 1
ATOM 696 N N . PHE A 1 95 ? -7.171 3.165 -9.908 1.00 91.06 95 PHE A N 1
ATOM 697 C CA . PHE A 1 95 ? -5.813 2.868 -10.352 1.00 91.06 95 PHE A CA 1
ATOM 698 C C . PHE A 1 95 ? -5.272 3.955 -11.278 1.00 91.06 95 PHE A C 1
ATOM 700 O O . PHE A 1 95 ? -5.869 4.266 -12.309 1.00 91.06 95 PHE A O 1
ATOM 707 N N . ARG A 1 96 ? -4.101 4.490 -10.923 1.00 91.12 96 ARG A N 1
ATOM 708 C CA . ARG A 1 96 ? -3.331 5.436 -11.737 1.00 91.12 96 ARG A CA 1
ATOM 709 C C . ARG A 1 96 ? -1.846 5.085 -11.652 1.00 91.12 96 ARG A C 1
ATOM 711 O O . ARG A 1 96 ? -1.311 5.159 -10.538 1.00 91.12 96 ARG A O 1
ATOM 718 N N . PRO A 1 97 ? -1.182 4.731 -12.768 1.00 92.00 97 PRO A N 1
ATOM 719 C CA . PRO A 1 97 ? 0.268 4.572 -12.797 1.00 92.00 97 PRO A CA 1
ATOM 720 C C . PRO A 1 97 ? 0.966 5.837 -12.290 1.00 92.00 97 PRO A C 1
ATOM 722 O O . PRO A 1 97 ? 0.473 6.945 -12.497 1.00 92.00 97 PRO A O 1
ATOM 725 N N . SER A 1 98 ? 2.099 5.677 -11.614 1.00 92.00 98 SER A N 1
ATOM 726 C CA . SER A 1 98 ? 2.948 6.815 -11.257 1.00 92.00 98 SER A CA 1
ATOM 727 C C . SER A 1 98 ? 3.738 7.267 -12.488 1.00 92.00 98 SER A C 1
ATOM 729 O O . SER A 1 98 ? 4.269 6.436 -13.218 1.00 92.00 98 SER A O 1
ATOM 731 N N . ALA A 1 99 ? 3.816 8.575 -12.716 1.00 90.81 99 ALA A N 1
ATOM 732 C CA . ALA A 1 99 ? 4.538 9.175 -13.836 1.00 90.81 99 ALA A CA 1
ATOM 733 C C . ALA A 1 99 ? 6.064 9.131 -13.653 1.00 90.81 99 ALA A C 1
ATOM 735 O O . ALA A 1 99 ? 6.803 9.188 -14.633 1.00 90.81 99 ALA A O 1
ATOM 736 N N . SER A 1 100 ? 6.541 9.031 -12.408 1.00 91.25 100 SER A N 1
ATOM 737 C CA . SER A 1 100 ? 7.961 8.890 -12.087 1.00 91.25 100 SER A CA 1
ATOM 738 C C . SER A 1 100 ? 8.185 8.022 -10.848 1.00 91.25 100 SER A C 1
ATOM 740 O O . SER A 1 100 ? 7.261 7.775 -10.061 1.00 91.25 100 SER A O 1
ATOM 742 N N . ARG A 1 101 ? 9.437 7.598 -10.652 1.00 88.25 101 ARG A N 1
ATOM 743 C CA . ARG A 1 101 ? 9.870 6.847 -9.467 1.00 88.25 101 ARG A CA 1
ATOM 744 C C . ARG A 1 101 ? 9.709 7.671 -8.192 1.00 88.25 101 ARG A C 1
ATOM 746 O O . ARG A 1 101 ? 9.262 7.157 -7.173 1.00 88.25 101 ARG A O 1
ATOM 753 N N . GLU A 1 102 ? 10.034 8.959 -8.245 1.00 91.19 102 GLU A N 1
ATOM 754 C CA . GLU A 1 102 ? 9.888 9.885 -7.119 1.00 91.19 102 GLU A CA 1
ATOM 755 C C . GLU A 1 102 ? 8.418 10.001 -6.717 1.00 91.19 102 GLU A C 1
ATOM 757 O O . GLU A 1 102 ? 8.089 9.952 -5.531 1.00 91.19 102 GLU A O 1
ATOM 762 N N . GLN A 1 103 ? 7.517 10.078 -7.703 1.00 92.12 103 GLN A N 1
ATOM 763 C CA . GLN A 1 103 ? 6.083 10.081 -7.443 1.00 92.12 103 GLN A CA 1
ATOM 764 C C . GLN A 1 103 ? 5.615 8.746 -6.847 1.00 92.12 103 GLN A C 1
ATOM 766 O O . GLN A 1 103 ? 4.822 8.753 -5.905 1.00 92.12 103 GLN A O 1
ATOM 771 N N . ALA A 1 104 ? 6.104 7.608 -7.351 1.00 91.81 104 ALA A N 1
ATOM 772 C CA . ALA A 1 104 ? 5.782 6.293 -6.796 1.00 91.81 104 ALA A CA 1
ATOM 773 C C . ALA A 1 104 ? 6.225 6.174 -5.329 1.00 91.81 104 ALA A C 1
ATOM 775 O O . ALA A 1 104 ? 5.423 5.797 -4.473 1.00 91.81 104 ALA A O 1
ATOM 776 N N . ALA A 1 105 ? 7.457 6.586 -5.020 1.00 89.94 105 ALA A N 1
ATOM 777 C CA . ALA A 1 105 ? 7.998 6.592 -3.666 1.00 89.94 105 ALA A CA 1
ATOM 778 C C . ALA A 1 105 ? 7.208 7.522 -2.730 1.00 89.94 105 ALA A C 1
ATOM 780 O O . ALA A 1 105 ? 6.839 7.117 -1.627 1.00 89.94 105 ALA A O 1
ATOM 781 N N . ALA A 1 106 ? 6.886 8.740 -3.178 1.00 91.94 106 ALA A N 1
ATOM 782 C CA . ALA A 1 106 ? 6.095 9.698 -2.406 1.00 91.94 106 ALA A CA 1
ATOM 783 C C . ALA A 1 106 ? 4.675 9.184 -2.117 1.00 91.94 106 ALA A C 1
ATOM 785 O O . ALA A 1 106 ? 4.199 9.286 -0.985 1.00 91.94 106 ALA A O 1
ATOM 786 N N . ARG A 1 107 ? 4.007 8.587 -3.115 1.00 92.81 107 ARG A N 1
ATOM 787 C CA . ARG A 1 107 ? 2.676 7.981 -2.947 1.00 92.81 107 ARG A CA 1
ATOM 788 C C . ARG A 1 107 ? 2.719 6.779 -2.007 1.00 92.81 107 ARG A C 1
ATOM 790 O O . ARG A 1 107 ? 1.857 6.666 -1.141 1.00 92.81 107 ARG A O 1
ATOM 797 N N . HIS A 1 108 ? 3.732 5.922 -2.127 1.00 90.19 108 HIS A N 1
ATOM 798 C CA . HIS A 1 108 ? 3.914 4.792 -1.220 1.00 90.19 108 HIS A CA 1
ATOM 799 C C . HIS A 1 108 ? 4.153 5.261 0.226 1.00 90.19 108 HIS A C 1
ATOM 801 O O . HIS A 1 108 ? 3.495 4.775 1.142 1.00 90.19 108 HIS A O 1
ATOM 807 N N . ALA A 1 109 ? 5.021 6.253 0.447 1.00 91.38 109 ALA A N 1
ATOM 808 C CA . ALA A 1 109 ? 5.258 6.819 1.777 1.00 91.38 109 ALA A CA 1
ATOM 809 C C . ALA A 1 109 ? 3.982 7.430 2.385 1.00 91.38 109 ALA A C 1
ATOM 811 O O . ALA A 1 109 ? 3.658 7.169 3.544 1.00 91.38 109 ALA A O 1
ATOM 812 N N . ALA A 1 110 ? 3.219 8.180 1.586 1.00 93.44 110 ALA A N 1
ATOM 813 C CA . ALA A 1 110 ? 1.930 8.727 1.997 1.00 93.44 110 ALA A CA 1
ATOM 814 C C . ALA A 1 110 ? 0.913 7.625 2.348 1.00 93.44 110 ALA A C 1
ATOM 816 O O . ALA A 1 110 ? 0.198 7.748 3.339 1.00 93.44 110 ALA A O 1
ATOM 817 N N . LEU A 1 111 ? 0.878 6.518 1.601 1.00 93.25 111 LEU A N 1
ATOM 818 C CA . LEU A 1 111 ? 0.028 5.370 1.918 1.00 93.25 111 LEU A CA 1
ATOM 819 C C . LEU A 1 111 ? 0.410 4.713 3.255 1.00 93.25 111 LEU A C 1
ATOM 821 O O . LEU A 1 111 ? -0.465 4.413 4.068 1.00 93.25 111 LEU A O 1
ATOM 825 N N . GLN A 1 112 ? 1.706 4.527 3.521 1.00 92.62 112 GLN A N 1
ATOM 826 C CA . GLN A 1 112 ? 2.166 3.985 4.804 1.00 92.62 112 GLN A CA 1
ATOM 827 C C . GLN A 1 112 ? 1.794 4.911 5.970 1.00 92.62 112 GLN A C 1
ATOM 829 O O . GLN A 1 112 ? 1.278 4.455 6.990 1.00 92.62 112 GLN A O 1
ATOM 834 N N . GLN A 1 113 ? 1.965 6.224 5.804 1.00 95.00 113 GLN A N 1
ATOM 835 C CA . GLN A 1 113 ? 1.547 7.200 6.809 1.00 95.00 113 GLN A CA 1
ATOM 836 C C . GLN A 1 113 ? 0.023 7.198 7.023 1.00 95.00 113 GLN A C 1
ATOM 838 O O . GLN A 1 113 ? -0.431 7.272 8.165 1.00 95.00 113 GLN A O 1
ATOM 843 N N . LEU A 1 114 ? -0.776 7.047 5.962 1.00 94.88 114 LEU A N 1
ATOM 844 C CA . LEU A 1 114 ? -2.231 6.920 6.070 1.00 94.88 114 LEU A CA 1
ATOM 845 C C . LEU A 1 114 ? -2.627 5.698 6.912 1.00 94.88 114 LEU A C 1
ATOM 847 O O . LEU A 1 114 ? -3.482 5.805 7.793 1.00 94.88 114 LEU A O 1
ATOM 851 N N . ARG A 1 115 ? -1.984 4.547 6.681 1.00 94.06 115 ARG A N 1
ATOM 852 C CA . ARG A 1 115 ? -2.210 3.319 7.461 1.00 94.06 115 ARG A CA 1
ATOM 853 C C . ARG A 1 115 ? -1.861 3.505 8.937 1.00 94.06 115 ARG A C 1
ATOM 855 O O . ARG A 1 115 ? -2.643 3.098 9.795 1.00 94.06 115 ARG A O 1
ATOM 862 N N . LEU A 1 116 ? -0.745 4.174 9.234 1.00 95.94 116 LEU A N 1
ATOM 863 C CA . LEU A 1 116 ? -0.346 4.501 10.607 1.00 95.94 116 LEU A CA 1
ATOM 864 C C . LEU A 1 116 ? -1.380 5.392 11.307 1.00 95.94 116 LEU A C 1
ATOM 866 O O . LEU A 1 116 ? -1.813 5.068 12.411 1.00 95.94 116 LEU A O 1
ATOM 870 N N . LEU A 1 117 ? -1.830 6.469 10.656 1.00 96.69 117 LEU A N 1
ATOM 871 C CA . LEU A 1 117 ? -2.851 7.364 11.213 1.00 96.69 117 LEU A CA 1
ATOM 872 C C . LEU A 1 117 ? -4.176 6.629 11.465 1.00 96.69 117 LEU A C 1
ATOM 874 O O . LEU A 1 117 ? -4.811 6.827 12.499 1.00 96.69 117 LEU A O 1
ATOM 878 N N . ARG A 1 118 ? -4.590 5.730 10.564 1.00 95.19 118 ARG A N 1
ATOM 879 C CA . ARG A 1 118 ? -5.800 4.916 10.768 1.00 95.19 118 ARG A CA 1
ATOM 880 C C . ARG A 1 118 ? -5.672 3.949 11.943 1.00 95.19 118 ARG A C 1
ATOM 882 O O . ARG A 1 118 ? -6.629 3.808 12.703 1.00 95.19 118 ARG A O 1
ATOM 889 N N . ALA A 1 119 ? -4.511 3.320 12.119 1.00 96.31 119 ALA A N 1
ATOM 890 C CA . ALA A 1 119 ? -4.250 2.464 13.274 1.00 96.31 119 ALA A CA 1
ATOM 891 C C . ALA A 1 119 ? -4.306 3.264 14.588 1.00 96.31 119 ALA A C 1
ATOM 893 O O . ALA A 1 119 ? -4.984 2.853 15.529 1.00 96.31 119 ALA A O 1
ATOM 894 N N . GLN A 1 120 ? -3.688 4.449 14.620 1.00 97.19 120 GLN A N 1
ATOM 895 C CA . GLN A 1 120 ? -3.751 5.364 15.766 1.00 97.19 120 GLN A CA 1
ATOM 896 C C . GLN A 1 120 ? -5.189 5.806 16.070 1.00 97.19 120 GLN A C 1
ATOM 898 O O . GLN A 1 120 ? -5.613 5.781 17.223 1.00 97.19 120 GLN A O 1
ATOM 903 N N . ALA A 1 121 ? -5.978 6.150 15.048 1.00 96.25 121 ALA A N 1
ATOM 904 C CA . ALA A 1 121 ? -7.386 6.501 15.222 1.00 96.25 121 ALA A CA 1
ATOM 905 C C . ALA A 1 121 ? -8.206 5.334 15.803 1.00 96.25 121 ALA A C 1
ATOM 907 O O . ALA A 1 121 ? -9.048 5.543 16.679 1.00 96.25 121 ALA A O 1
ATOM 908 N N . ALA A 1 122 ? -7.960 4.100 15.351 1.00 96.56 122 ALA A N 1
ATOM 909 C CA . ALA A 1 122 ? -8.617 2.913 15.898 1.00 96.56 122 ALA A CA 1
ATOM 910 C C . ALA A 1 122 ? -8.261 2.697 17.379 1.00 96.56 122 ALA A C 1
ATOM 912 O O . ALA A 1 122 ? -9.144 2.418 18.195 1.00 96.56 122 ALA A O 1
ATOM 913 N N . GLU A 1 123 ? -6.993 2.889 17.743 1.00 96.50 123 GLU A N 1
ATOM 914 C CA . GLU A 1 123 ? -6.529 2.795 19.125 1.00 96.50 123 GLU A CA 1
ATOM 915 C C . GLU A 1 123 ? -7.141 3.884 20.021 1.00 96.50 123 GLU A C 1
ATOM 917 O O . GLU A 1 123 ? -7.695 3.571 21.079 1.00 96.50 123 GLU A O 1
ATOM 922 N N . LEU A 1 124 ? -7.106 5.150 19.591 1.00 95.56 124 LEU A N 1
ATOM 923 C CA . LEU A 1 124 ? -7.713 6.274 20.313 1.00 95.56 124 LEU A CA 1
ATOM 924 C C . LEU A 1 124 ? -9.211 6.054 20.526 1.00 95.56 124 LEU A C 1
ATOM 926 O O . LEU A 1 124 ? -9.713 6.238 21.635 1.00 95.56 124 LEU A O 1
ATOM 930 N N . ARG A 1 125 ? -9.921 5.568 19.500 1.00 95.62 125 ARG A N 1
ATOM 931 C CA . ARG A 1 125 ? -11.343 5.216 19.598 1.00 95.62 125 ARG A CA 1
ATOM 932 C C . ARG A 1 125 ? -11.588 4.117 20.633 1.00 95.62 125 ARG A C 1
ATOM 934 O O . ARG A 1 125 ? -12.517 4.229 21.433 1.00 95.62 125 ARG A O 1
ATOM 941 N N . ALA A 1 126 ? -10.761 3.072 20.645 1.00 96.00 126 ALA A N 1
ATOM 942 C CA . ALA A 1 126 ? -10.873 1.986 21.616 1.00 96.00 126 ALA A CA 1
ATOM 943 C C . ALA A 1 126 ? -10.597 2.456 23.056 1.00 96.00 126 ALA A C 1
ATOM 945 O O . ALA A 1 126 ? -11.258 1.993 23.987 1.00 96.00 126 ALA A O 1
ATOM 946 N N . ARG A 1 127 ? -9.652 3.387 23.245 1.00 95.00 127 ARG A N 1
ATOM 947 C CA . ARG A 1 127 ? -9.360 4.013 24.545 1.00 95.00 127 ARG A CA 1
ATOM 948 C C . ARG A 1 127 ? -10.509 4.916 25.002 1.00 95.00 127 ARG A C 1
ATOM 950 O O . ARG A 1 127 ? -10.988 4.753 26.121 1.00 95.00 127 ARG A O 1
ATOM 957 N N . ALA A 1 128 ? -11.014 5.789 24.128 1.00 93.06 128 ALA A N 1
ATOM 958 C CA . ALA A 1 128 ? -12.122 6.701 24.425 1.00 93.06 128 ALA A CA 1
ATOM 959 C C . ALA A 1 128 ? -13.412 5.962 24.821 1.00 93.06 128 ALA A C 1
ATOM 961 O O . ALA A 1 128 ? -14.144 6.419 25.699 1.00 93.06 128 ALA A O 1
ATOM 962 N N . ALA A 1 129 ? -13.669 4.795 24.218 1.00 93.06 129 ALA A N 1
ATOM 963 C CA . ALA A 1 129 ? -14.816 3.948 24.547 1.00 93.06 129 ALA A CA 1
ATOM 964 C C . ALA A 1 129 ? -14.731 3.300 25.945 1.00 93.06 129 ALA A C 1
ATOM 966 O O . ALA A 1 129 ? -15.759 2.938 26.512 1.00 93.06 129 ALA A O 1
ATOM 967 N N . LYS A 1 130 ? -13.522 3.132 26.497 1.00 94.69 130 LYS A N 1
ATOM 968 C CA . LYS A 1 130 ? -13.283 2.521 27.818 1.00 94.69 130 LYS A CA 1
ATOM 969 C C . LYS A 1 130 ? -13.106 3.552 28.940 1.00 94.69 130 LYS A C 1
ATOM 971 O O . LYS A 1 130 ? -13.111 3.172 30.110 1.00 94.69 130 LYS A O 1
ATOM 976 N N . GLU A 1 131 ? -12.926 4.825 28.599 1.00 95.12 131 GLU A N 1
ATOM 977 C CA . GLU A 1 131 ? -12.698 5.904 29.560 1.00 95.12 131 GLU A CA 1
ATOM 978 C C . GLU A 1 131 ? -13.997 6.290 30.287 1.00 95.12 131 GLU A C 1
ATOM 980 O O . GLU A 1 131 ? -15.060 6.417 29.682 1.00 95.12 131 GLU A O 1
ATOM 985 N N . ARG A 1 132 ? -13.901 6.473 31.607 1.00 92.62 132 ARG A N 1
ATOM 986 C CA . ARG A 1 132 ? -15.026 6.811 32.494 1.00 92.62 132 ARG A CA 1
ATOM 987 C C . ARG A 1 132 ? -15.006 8.277 32.923 1.00 92.62 132 ARG A C 1
ATOM 989 O O . ARG A 1 132 ? -16.033 8.803 33.340 1.00 92.62 132 ARG A O 1
ATOM 996 N N . GLN A 1 133 ? -13.850 8.936 32.849 1.00 95.81 133 GLN A N 1
ATOM 997 C CA . GLN A 1 133 ? -13.701 10.347 33.188 1.00 95.81 133 GLN A CA 1
ATOM 998 C C . GLN A 1 133 ? -14.030 11.226 31.980 1.00 95.81 133 GLN A C 1
ATOM 1000 O O . GLN A 1 133 ? -13.298 11.223 30.990 1.00 95.81 133 GLN A O 1
ATOM 1005 N N . LEU A 1 134 ? -15.085 12.039 32.093 1.00 90.94 134 LEU A N 1
ATOM 1006 C CA . LEU A 1 134 ? -15.565 12.903 31.009 1.00 90.94 134 LEU A CA 1
ATOM 1007 C C . LEU A 1 134 ? -14.457 13.792 30.421 1.00 90.94 134 LEU A C 1
ATOM 1009 O O . LEU A 1 134 ? -14.308 13.855 29.208 1.00 90.94 134 LEU A O 1
ATOM 1013 N N . ALA A 1 135 ? -13.636 14.427 31.262 1.00 93.06 135 ALA A N 1
ATOM 1014 C CA . ALA A 1 135 ? -12.556 15.302 30.796 1.00 93.06 135 ALA A CA 1
ATOM 1015 C C . ALA A 1 135 ? -11.518 14.562 29.928 1.00 93.06 135 ALA A C 1
ATOM 1017 O O . ALA A 1 135 ? -11.116 15.056 28.878 1.00 93.06 135 ALA A O 1
ATOM 1018 N N . ARG A 1 136 ? -11.124 13.344 30.326 1.00 93.31 136 ARG A N 1
ATOM 1019 C CA . ARG A 1 136 ? -10.188 12.509 29.552 1.00 93.31 136 ARG A CA 1
ATOM 1020 C C . ARG A 1 136 ? -10.831 11.966 28.283 1.00 93.31 136 ARG A C 1
ATOM 1022 O O . ARG A 1 136 ? -10.180 11.897 27.247 1.00 93.31 136 ARG A O 1
ATOM 1029 N N . GLN A 1 137 ? -12.115 11.623 28.346 1.00 92.44 137 GLN A N 1
ATOM 1030 C CA . GLN A 1 137 ? -12.871 11.194 27.177 1.00 92.44 137 GLN A CA 1
ATOM 1031 C C . GLN A 1 137 ? -12.977 12.315 26.134 1.00 92.44 137 GLN A C 1
ATOM 1033 O O . GLN A 1 137 ? -12.844 12.048 24.942 1.00 92.44 137 GLN A O 1
ATOM 1038 N N . VAL A 1 138 ? -13.187 13.565 26.559 1.00 94.62 138 VAL A N 1
ATOM 1039 C CA . VAL A 1 138 ? -13.185 14.728 25.660 1.00 94.62 138 VAL A CA 1
ATOM 1040 C C . VAL A 1 138 ? -11.812 14.900 25.009 1.00 94.62 138 VAL A C 1
ATOM 1042 O O . VAL A 1 138 ? -11.754 14.943 23.784 1.00 94.62 138 VAL A O 1
ATOM 1045 N N . ALA A 1 139 ? -10.722 14.874 25.784 1.00 95.12 139 ALA A N 1
ATOM 1046 C CA . ALA A 1 139 ? -9.362 14.984 25.243 1.00 95.12 139 ALA A CA 1
ATOM 1047 C C . ALA A 1 139 ? -9.046 13.890 24.200 1.00 95.12 139 ALA A C 1
ATOM 1049 O O . ALA A 1 139 ? -8.603 14.188 23.094 1.00 95.12 139 ALA A O 1
ATOM 1050 N N . LEU A 1 140 ? -9.372 12.624 24.496 1.00 94.88 140 LEU A N 1
ATOM 1051 C CA . LEU A 1 140 ? -9.189 11.513 23.549 1.00 94.88 140 LEU A CA 1
ATOM 1052 C C . LEU A 1 140 ? -10.023 11.683 22.269 1.00 94.88 140 LEU A C 1
ATOM 1054 O O . LEU A 1 140 ? -9.583 11.301 21.185 1.00 94.88 140 LEU A O 1
ATOM 1058 N N . ASN A 1 141 ? -11.229 12.247 22.374 1.00 93.94 141 ASN A N 1
ATOM 1059 C CA . ASN A 1 141 ? -12.071 12.526 21.212 1.00 93.94 141 ASN A CA 1
ATOM 1060 C C . ASN A 1 141 ? -11.544 13.701 20.374 1.00 93.94 141 ASN A C 1
ATOM 1062 O O . ASN A 1 141 ? -11.696 13.682 19.152 1.00 93.94 141 ASN A O 1
ATOM 1066 N N . GLU A 1 142 ? -10.932 14.710 20.994 1.00 96.00 142 GLU A N 1
ATOM 1067 C CA . GLU A 1 142 ? -10.268 15.810 20.286 1.00 96.00 142 GLU A CA 1
ATOM 1068 C C . GLU A 1 142 ? -9.048 15.309 19.505 1.00 96.00 142 GLU A C 1
ATOM 1070 O O . GLU A 1 142 ? -8.936 15.582 18.307 1.00 96.00 142 GLU A O 1
ATOM 1075 N N . GLU A 1 143 ? -8.199 14.489 20.131 1.00 96.25 143 GLU A N 1
ATOM 1076 C CA . GLU A 1 143 ? -7.072 13.829 19.460 1.00 96.25 143 GLU A CA 1
ATOM 1077 C C . GLU A 1 143 ? -7.543 12.935 18.304 1.00 96.25 143 GLU A C 1
ATOM 1079 O O . GLU A 1 143 ? -7.008 13.008 17.195 1.00 96.25 143 GLU A O 1
ATOM 1084 N N . LEU A 1 144 ? -8.593 12.134 18.524 1.00 96.31 144 LEU A N 1
ATOM 1085 C CA . LEU A 1 144 ? -9.178 11.283 17.488 1.00 96.31 144 LEU A CA 1
ATOM 1086 C C . LEU A 1 144 ? -9.637 12.102 16.275 1.00 96.31 144 LEU A C 1
ATOM 1088 O O . LEU A 1 144 ? -9.349 11.720 15.140 1.00 96.31 144 LEU A O 1
ATOM 1092 N N . ARG A 1 145 ? -10.319 13.234 16.497 1.00 96.44 145 ARG A N 1
ATOM 1093 C CA . ARG A 1 145 ? -10.750 14.133 15.414 1.00 96.44 145 ARG A CA 1
ATOM 1094 C C . ARG A 1 145 ? -9.558 14.692 14.640 1.00 96.44 145 ARG A C 1
ATOM 1096 O O . ARG A 1 145 ? -9.609 14.728 13.413 1.00 96.44 145 ARG A O 1
ATOM 1103 N N . ALA A 1 146 ? -8.489 15.089 15.331 1.00 96.56 146 ALA A N 1
ATOM 1104 C CA . ALA A 1 146 ? -7.283 15.608 14.691 1.00 96.56 146 ALA A CA 1
ATOM 1105 C C . ALA A 1 146 ? -6.604 14.550 13.803 1.00 96.56 146 ALA A C 1
ATOM 1107 O O . ALA A 1 146 ? -6.311 14.821 12.637 1.00 96.56 146 ALA A O 1
ATOM 1108 N N . VAL A 1 147 ? -6.419 13.327 14.312 1.00 97.00 147 VAL A N 1
ATOM 1109 C CA . VAL A 1 147 ? -5.816 12.215 13.553 1.00 97.00 147 VAL A CA 1
ATOM 1110 C C . VAL A 1 147 ? -6.687 11.821 12.356 1.00 97.00 147 VAL A C 1
ATOM 1112 O O . VAL A 1 147 ? -6.171 11.595 11.261 1.00 97.00 147 VAL A O 1
ATOM 1115 N N . GLN A 1 148 ? -8.012 11.783 12.523 1.00 96.19 148 GLN A N 1
ATOM 1116 C CA . GL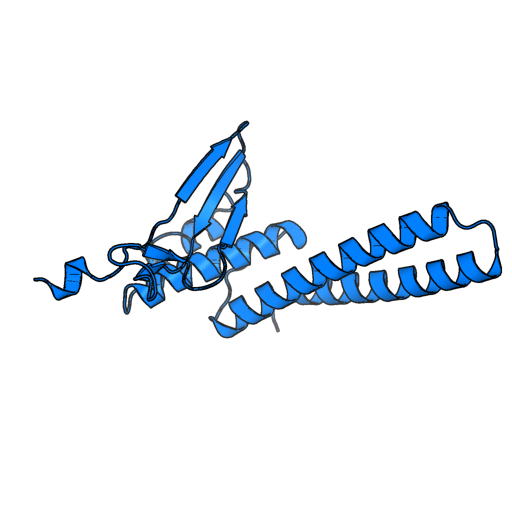N A 1 148 ? -8.944 11.502 11.426 1.00 96.19 148 GLN A CA 1
ATOM 1117 C C . GLN A 1 148 ? -8.893 12.574 10.333 1.00 96.19 148 GLN A C 1
ATOM 1119 O O . GLN A 1 148 ? -8.871 12.231 9.152 1.00 96.19 148 GLN A O 1
ATOM 1124 N N . ALA A 1 149 ? -8.822 13.854 10.708 1.00 95.94 149 ALA A N 1
ATOM 1125 C CA . ALA A 1 149 ? -8.687 14.946 9.748 1.00 95.94 149 ALA A CA 1
ATOM 1126 C C . ALA A 1 149 ? -7.376 14.843 8.950 1.00 95.94 149 ALA A C 1
ATOM 1128 O O . ALA A 1 149 ? -7.389 14.995 7.729 1.00 95.94 149 ALA A O 1
ATOM 1129 N N . GLN A 1 150 ? -6.259 14.517 9.610 1.00 95.88 150 GLN A N 1
ATOM 1130 C CA . GLN A 1 150 ? -4.975 14.291 8.936 1.00 95.88 150 GLN A CA 1
ATOM 1131 C C . GLN A 1 150 ? -5.025 13.094 7.977 1.00 95.88 150 GLN A C 1
ATOM 1133 O O . GLN A 1 150 ? -4.512 13.176 6.860 1.00 95.88 150 GLN A O 1
ATOM 1138 N N . ALA A 1 151 ? -5.658 11.991 8.389 1.00 94.50 151 ALA A N 1
ATOM 1139 C CA . ALA A 1 151 ? -5.827 10.812 7.544 1.00 94.50 151 ALA A CA 1
ATOM 1140 C C . ALA A 1 151 ? -6.653 11.135 6.288 1.00 94.50 151 ALA A C 1
ATOM 1142 O O . ALA A 1 151 ? -6.277 10.744 5.184 1.00 94.50 151 ALA A O 1
ATOM 1143 N N . GLU A 1 152 ? -7.742 11.888 6.437 1.00 93.06 152 GLU A N 1
ATOM 1144 C CA . GLU A 1 152 ? -8.595 12.280 5.315 1.00 93.06 152 GLU A CA 1
ATOM 1145 C C . GLU A 1 152 ? -7.870 13.229 4.348 1.00 93.06 152 GLU A C 1
ATOM 1147 O O . GLU A 1 152 ? -7.882 13.006 3.139 1.00 93.06 152 GLU A O 1
ATOM 1152 N N . GLN A 1 153 ? -7.139 14.224 4.860 1.00 92.94 153 GLN A N 1
ATOM 1153 C CA . GLN A 1 153 ? -6.302 15.101 4.029 1.00 92.94 153 GLN A CA 1
ATOM 1154 C C . GLN A 1 153 ? -5.253 14.314 3.233 1.00 92.94 153 GLN A C 1
ATOM 1156 O O . GLN A 1 153 ? -5.013 14.585 2.055 1.00 92.94 153 GLN A O 1
ATOM 1161 N N . LEU A 1 154 ? -4.613 13.329 3.866 1.00 93.44 154 LEU A N 1
ATOM 1162 C CA . LEU A 1 154 ? -3.602 12.511 3.209 1.00 93.44 154 LEU A CA 1
ATOM 1163 C C . LEU A 1 154 ? -4.209 11.586 2.148 1.00 93.44 154 LEU A C 1
ATOM 1165 O O . LEU A 1 154 ? -3.626 11.425 1.077 1.00 93.44 154 LEU A O 1
ATOM 1169 N N . ARG A 1 155 ? -5.401 11.039 2.406 1.00 91.81 155 ARG A N 1
ATOM 1170 C CA . ARG A 1 155 ? -6.169 10.265 1.425 1.00 91.81 155 ARG A CA 1
ATOM 1171 C C . ARG A 1 155 ? -6.535 11.111 0.205 1.00 91.81 155 ARG A C 1
ATOM 1173 O O . ARG A 1 155 ? -6.261 10.697 -0.914 1.00 91.81 155 ARG A O 1
ATOM 1180 N N . GLN A 1 156 ? -7.030 12.330 0.410 1.00 89.94 156 GLN A N 1
ATOM 1181 C CA . GLN A 1 156 ? -7.356 13.250 -0.685 1.00 89.94 156 GLN A CA 1
ATOM 1182 C C . GLN A 1 156 ? -6.131 13.617 -1.529 1.00 89.94 156 GLN A C 1
ATOM 1184 O O . GLN A 1 156 ? -6.234 13.751 -2.744 1.00 89.94 156 GLN A O 1
ATOM 1189 N N . ARG A 1 157 ? -4.944 13.729 -0.920 1.00 89.38 157 ARG A N 1
ATOM 1190 C CA . ARG A 1 157 ? -3.686 13.914 -1.666 1.00 89.38 157 ARG A CA 1
ATOM 1191 C C . ARG A 1 157 ? -3.322 12.700 -2.523 1.00 89.38 157 ARG A C 1
ATOM 1193 O O . ARG A 1 157 ? -2.739 12.876 -3.590 1.00 89.38 157 ARG A O 1
ATOM 1200 N N . LEU A 1 158 ? -3.637 11.488 -2.062 1.00 88.56 158 LEU A N 1
ATOM 1201 C CA . LEU A 1 158 ? -3.448 10.259 -2.837 1.00 88.56 158 LEU A CA 1
ATOM 1202 C C . LEU A 1 158 ? -4.454 10.154 -3.997 1.00 88.56 158 LEU A C 1
ATOM 1204 O O . LEU A 1 158 ? -4.070 9.694 -5.074 1.00 88.56 158 LEU A O 1
ATOM 1208 N N . ASP A 1 159 ? -5.692 10.620 -3.801 1.00 82.88 159 ASP A N 1
ATOM 1209 C CA . ASP A 1 159 ? -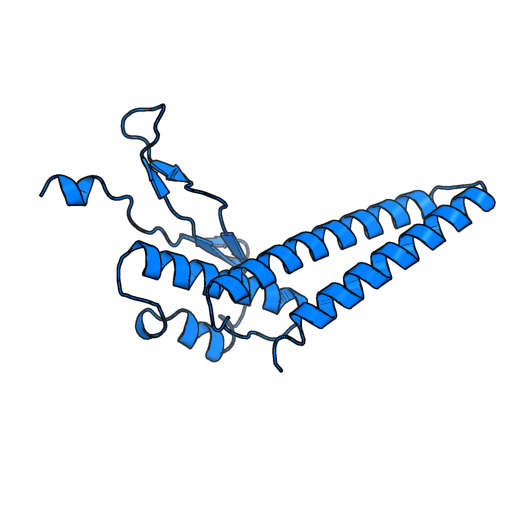6.738 10.699 -4.836 1.00 82.88 159 ASP A CA 1
ATOM 1210 C C . ASP A 1 159 ? -6.424 11.778 -5.893 1.00 82.88 159 ASP A C 1
ATOM 1212 O O . ASP A 1 159 ? -6.558 11.564 -7.101 1.00 82.88 159 ASP A O 1
ATOM 1216 N N . GLY A 1 160 ? -5.994 12.951 -5.425 1.00 69.00 160 GLY A N 1
ATOM 1217 C CA . GLY A 1 160 ? -5.819 14.188 -6.188 1.00 69.00 160 GLY A CA 1
ATOM 1218 C C . GLY A 1 160 ? -4.466 14.346 -6.877 1.00 69.00 160 GLY A C 1
ATOM 1219 O O . GLY A 1 160 ? -4.079 15.467 -7.193 1.00 69.00 160 GLY A O 1
ATOM 1220 N N . GLY A 1 161 ? -3.730 13.258 -7.114 1.00 57.12 161 GLY A N 1
ATOM 1221 C CA . GLY A 1 161 ? -2.421 13.275 -7.770 1.00 57.12 161 GLY A CA 1
ATOM 1222 C C . GLY A 1 161 ? -2.462 13.602 -9.269 1.00 57.12 161 GLY A C 1
ATOM 1223 O O . GLY A 1 161 ? -2.006 12.780 -10.054 1.00 57.12 161 GLY A O 1
ATOM 1224 N N . THR A 1 162 ? -3.017 14.759 -9.641 1.00 33.62 162 THR A N 1
ATOM 1225 C CA . THR A 1 162 ? -2.739 15.564 -10.846 1.00 33.62 162 THR A CA 1
ATOM 1226 C C . THR A 1 162 ? -3.350 16.957 -10.659 1.00 33.62 162 THR A C 1
ATOM 1228 O O . THR A 1 162 ? -4.572 17.109 -10.734 1.00 33.62 162 THR A O 1
ATOM 1231 N N . ALA A 1 163 ? -2.497 17.960 -10.486 1.00 33.31 163 ALA A N 1
ATOM 1232 C CA . ALA A 1 163 ? -2.425 19.055 -11.446 1.00 33.31 163 ALA A CA 1
ATOM 1233 C C . ALA A 1 163 ? -0.960 19.154 -11.878 1.00 33.31 163 ALA A C 1
ATOM 1235 O O . ALA A 1 163 ? -0.099 19.145 -10.968 1.00 33.31 163 ALA A O 1
#

InterPro domains:
  IPR025503 Protein of unknown function DUF4391 [PF14335] (1-150)

pLDDT: mean 85.57, std 12.84, range [33.31, 97.19]

Sequence (163 aa):
ELLHRAVPHPVLLATAVDQTLSLSVAHLRKSQIEADQTVLDGPLLSVALPADSGNAIFRAALSLAGQPRSDLYALVQGWMDTLAALDVAQETGTFRPSASREQAAARHAALQQLRLLRAQAAELRARAAKERQLARQVALNEELRAVQAQAEQLRQRLDGGTA

Organism: Hemiselmis andersenii (NCBI:txid464988)

Radius of gyration: 20.11 Å; chains: 1; bounding box: 46×38×56 Å

Secondary structure (DSSP, 8-state):
-HHHHTSPPPEEEEEEETTEEEEEEE-EEE-SSSTT-EEESSPPEEEEPPTT---HHHHHHHSGGGS--SSHHHHHHHHHHHHHHHHHHHHHS-----SSHHHHHHHHHHHHHHHHHHHHHHHHHHHHHH---HHHHHHHHHHHHHHHHHHHHHHHHHHT---

Foldseek 3Di:
DVVVVQADAWDWDWDADPLWIKTKTFHWHQDPPDPPDIDGPDDIDMAIADSVNDDPVLVCQQDQVNFDVPDRVRRRLSNVLSSLQVLLCVLLVDRDRQPDSVSSVVLSVLSVVLVVLVVVLVVLVVVLVPDDDPVVNVVSVVVSVVSVVVSVVSNVCSNVPDD